Protein AF-A0A4R0PX17-F1 (afdb_monomer_lite)

Structure (mmCIF, N/CA/C/O backbone):
data_AF-A0A4R0PX17-F1
#
_entry.id   AF-A0A4R0PX17-F1
#
loop_
_atom_site.group_PDB
_atom_site.id
_atom_site.type_symbol
_atom_site.label_atom_id
_atom_site.label_alt_id
_atom_site.label_comp_id
_atom_site.label_asym_id
_atom_site.label_entity_id
_atom_site.label_seq_id
_atom_site.pdbx_PDB_ins_code
_atom_site.Cartn_x
_atom_site.Cartn_y
_atom_site.Cartn_z
_atom_site.occupancy
_atom_site.B_iso_or_equiv
_atom_site.auth_seq_id
_atom_site.auth_comp_id
_atom_site.auth_asym_id
_atom_site.auth_atom_id
_atom_site.pdbx_PDB_model_num
ATOM 1 N N . MET A 1 1 ? 44.782 3.282 -30.498 1.00 61.44 1 MET A N 1
ATOM 2 C CA . MET A 1 1 ? 43.565 4.005 -30.943 1.00 61.44 1 MET A CA 1
ATOM 3 C C . MET A 1 1 ? 42.352 3.098 -31.140 1.00 61.44 1 MET A C 1
ATOM 5 O O . MET A 1 1 ? 41.398 3.266 -30.399 1.00 61.44 1 MET A O 1
ATOM 9 N N . LYS A 1 2 ? 42.377 2.097 -32.038 1.00 68.44 2 LYS A N 1
ATOM 10 C CA . LYS A 1 2 ? 41.200 1.241 -32.327 1.00 68.44 2 LYS A CA 1
ATOM 11 C C . LYS A 1 2 ? 40.605 0.518 -31.100 1.00 68.44 2 LYS A C 1
ATOM 13 O O . LYS A 1 2 ? 39.394 0.483 -30.948 1.00 68.44 2 LYS A O 1
ATOM 18 N N . ARG A 1 3 ? 41.450 0.021 -30.183 1.00 72.06 3 ARG A N 1
ATOM 19 C CA . ARG A 1 3 ? 41.007 -0.614 -28.922 1.00 72.06 3 ARG A CA 1
ATOM 20 C C . ARG A 1 3 ? 40.358 0.360 -27.929 1.00 72.06 3 ARG A C 1
ATOM 22 O O . ARG A 1 3 ? 39.415 -0.016 -27.253 1.00 72.06 3 ARG A O 1
ATOM 29 N N . ALA A 1 4 ? 40.834 1.605 -27.863 1.00 74.62 4 ALA A N 1
ATOM 30 C CA . ALA A 1 4 ? 40.268 2.615 -26.966 1.00 74.62 4 ALA A CA 1
ATOM 31 C C . ALA A 1 4 ? 38.879 3.069 -27.443 1.00 74.62 4 ALA A C 1
ATOM 33 O O . ALA A 1 4 ? 37.967 3.181 -26.636 1.00 74.62 4 ALA A O 1
ATOM 34 N N . ILE A 1 5 ? 38.701 3.237 -28.760 1.00 79.06 5 ILE A N 1
ATOM 35 C CA . ILE A 1 5 ? 37.402 3.563 -29.371 1.00 79.06 5 ILE A CA 1
ATOM 36 C C . ILE A 1 5 ? 36.402 2.415 -29.173 1.00 79.06 5 ILE A C 1
ATOM 38 O O . ILE A 1 5 ? 35.262 2.666 -28.798 1.00 79.06 5 ILE A O 1
ATOM 42 N N . PHE A 1 6 ? 36.837 1.160 -29.353 1.00 81.88 6 PHE A N 1
ATOM 43 C CA . PHE A 1 6 ? 36.000 -0.015 -29.089 1.00 81.88 6 PHE A CA 1
ATOM 44 C C . PHE A 1 6 ? 35.546 -0.083 -27.625 1.00 81.88 6 PHE A C 1
ATOM 46 O O . PHE A 1 6 ? 34.366 -0.286 -27.365 1.00 81.88 6 PHE A O 1
ATOM 53 N N . ASN A 1 7 ? 36.452 0.165 -26.675 1.00 80.88 7 ASN A N 1
ATOM 54 C CA . ASN A 1 7 ? 36.102 0.183 -25.256 1.00 80.88 7 ASN A CA 1
ATOM 55 C C . ASN A 1 7 ? 35.120 1.317 -24.926 1.00 80.88 7 ASN A C 1
ATOM 57 O O . ASN A 1 7 ? 34.146 1.074 -24.230 1.00 80.88 7 ASN A O 1
ATOM 61 N N . ILE A 1 8 ? 35.318 2.529 -25.456 1.00 83.00 8 ILE A N 1
ATOM 62 C CA . ILE A 1 8 ? 34.395 3.654 -25.225 1.00 83.00 8 ILE A CA 1
ATOM 63 C C . ILE A 1 8 ? 33.002 3.356 -25.797 1.00 83.00 8 ILE A C 1
ATOM 65 O O . ILE A 1 8 ? 32.010 3.594 -25.116 1.00 83.00 8 ILE A O 1
ATOM 69 N N . MET A 1 9 ? 32.912 2.788 -27.005 1.00 81.31 9 MET A N 1
ATOM 70 C CA . MET A 1 9 ? 31.624 2.370 -27.573 1.00 81.31 9 MET A CA 1
ATOM 71 C C . MET A 1 9 ? 30.962 1.254 -26.757 1.00 81.31 9 MET A C 1
ATOM 73 O O . MET A 1 9 ? 29.760 1.311 -26.518 1.00 81.31 9 MET A O 1
ATOM 77 N N . PHE A 1 10 ? 31.732 0.264 -26.301 1.00 81.62 10 PHE A N 1
ATOM 78 C CA . PHE A 1 10 ? 31.216 -0.844 -25.497 1.00 81.62 10 PHE A CA 1
ATOM 79 C C . PHE A 1 10 ? 30.703 -0.374 -24.128 1.00 81.62 10 PHE A C 1
ATOM 81 O O . PHE A 1 10 ? 29.596 -0.730 -23.732 1.00 81.62 10 PHE A O 1
ATOM 88 N N . PHE A 1 11 ? 31.462 0.481 -23.435 1.00 78.12 11 PHE A N 1
ATOM 89 C CA . PHE A 1 11 ? 31.041 1.063 -22.159 1.00 78.12 11 PHE A CA 1
ATOM 90 C C . PHE A 1 11 ? 29.865 2.036 -22.321 1.00 78.12 11 PHE A C 1
ATOM 92 O O . PHE A 1 11 ? 28.955 2.013 -21.497 1.00 78.12 11 PHE A O 1
ATOM 99 N N . GLY A 1 12 ? 29.831 2.831 -23.398 1.00 78.62 12 GLY A N 1
ATOM 100 C CA . GLY A 1 12 ? 28.703 3.716 -23.706 1.00 78.62 12 GLY A CA 1
ATOM 101 C C . GLY A 1 12 ? 27.406 2.953 -23.998 1.00 78.62 12 GLY A C 1
ATOM 102 O O . GLY A 1 12 ? 26.339 3.334 -23.519 1.00 78.62 12 GLY A O 1
ATOM 103 N N . LEU A 1 13 ? 27.494 1.828 -24.716 1.00 75.94 13 LEU A N 1
ATOM 104 C CA . LEU A 1 13 ? 26.349 0.945 -24.944 1.00 75.94 13 LEU A CA 1
ATOM 105 C C . LEU A 1 13 ? 25.869 0.293 -23.638 1.00 75.94 13 LEU A C 1
ATOM 107 O O . LEU A 1 13 ? 24.666 0.216 -23.404 1.00 75.94 13 LEU A O 1
ATOM 111 N N . LEU A 1 14 ? 26.793 -0.115 -22.759 1.00 73.44 14 LEU A N 1
ATOM 112 C CA . LEU A 1 14 ? 26.451 -0.681 -21.451 1.00 73.44 14 LEU A CA 1
ATOM 113 C C . LEU A 1 14 ? 25.665 0.306 -20.578 1.00 73.44 14 LEU A C 1
ATOM 115 O O . LEU A 1 14 ? 24.683 -0.083 -19.956 1.00 73.44 14 LEU A O 1
ATOM 119 N N . THR A 1 15 ? 26.054 1.585 -20.559 1.00 69.69 15 THR A N 1
ATOM 120 C CA . THR A 1 15 ? 25.332 2.609 -19.784 1.00 69.69 15 THR A CA 1
ATOM 121 C C . THR A 1 15 ? 23.920 2.871 -20.304 1.00 69.69 15 THR A C 1
ATOM 123 O O . THR A 1 15 ? 23.038 3.200 -19.518 1.00 69.69 15 THR A O 1
ATOM 126 N N . PHE A 1 16 ? 23.681 2.674 -21.603 1.00 66.62 16 PHE A N 1
ATOM 127 C CA . PHE A 1 16 ? 22.357 2.847 -22.206 1.00 66.62 16 PHE A CA 1
ATOM 128 C C . PHE A 1 16 ? 21.382 1.724 -21.823 1.00 66.62 16 PHE A C 1
ATOM 130 O O . PHE A 1 16 ? 20.180 1.951 -21.762 1.00 66.62 16 PHE A O 1
ATOM 137 N N . LEU A 1 17 ? 21.895 0.524 -21.532 1.00 64.31 17 LEU A N 1
ATOM 138 C CA . LEU A 1 17 ? 21.077 -0.624 -21.125 1.00 64.31 17 LEU A CA 1
ATOM 139 C C . LEU A 1 17 ? 20.649 -0.568 -19.649 1.00 64.31 17 LEU A C 1
ATOM 141 O O . LEU A 1 17 ? 19.664 -1.200 -19.286 1.00 64.31 17 LEU A O 1
ATOM 145 N N . LEU A 1 18 ? 21.362 0.188 -18.806 1.00 63.34 18 LEU A N 1
ATOM 146 C CA . LEU A 1 18 ? 21.091 0.287 -17.364 1.00 63.34 18 LEU A CA 1
ATOM 147 C C . LEU A 1 18 ? 20.015 1.322 -17.003 1.00 63.34 18 LEU A C 1
ATOM 149 O O . LEU A 1 18 ? 19.499 1.302 -15.893 1.00 63.34 18 LEU A O 1
ATOM 153 N N . ALA A 1 19 ? 19.658 2.223 -17.921 1.00 65.75 19 ALA A N 1
ATOM 154 C CA . ALA A 1 19 ? 18.624 3.235 -17.683 1.00 65.75 19 ALA A CA 1
ATOM 155 C C . ALA A 1 19 ? 17.192 2.692 -17.851 1.00 65.75 19 ALA A C 1
ATOM 157 O O . ALA A 1 19 ? 16.232 3.458 -17.809 1.00 65.75 19 ALA A O 1
ATOM 158 N N . CYS A 1 20 ? 17.045 1.386 -18.084 1.00 76.81 20 CYS A N 1
ATOM 159 C CA . CYS A 1 20 ? 15.775 0.791 -18.468 1.00 76.81 20 CYS A CA 1
ATOM 160 C C . CYS A 1 20 ? 14.899 0.356 -17.294 1.00 76.81 20 CYS A C 1
ATOM 162 O O . CYS A 1 20 ? 13.833 -0.196 -17.539 1.00 76.81 20 CYS A O 1
ATOM 164 N N . GLU A 1 21 ? 15.332 0.541 -16.052 1.00 84.38 21 GLU A N 1
ATOM 165 C CA . GLU A 1 21 ? 14.670 -0.013 -14.872 1.00 84.38 21 GLU A CA 1
ATOM 166 C C . GLU A 1 21 ? 14.323 1.093 -13.867 1.00 84.38 21 GLU A C 1
ATOM 168 O O . GLU A 1 21 ? 15.023 2.101 -13.760 1.00 84.38 21 GLU A O 1
ATOM 173 N N . GLY A 1 22 ? 13.232 0.917 -13.125 1.00 86.06 22 GLY A N 1
ATOM 174 C CA . GLY A 1 22 ? 12.742 1.901 -12.166 1.00 86.06 22 GLY A CA 1
ATOM 175 C C . GLY A 1 22 ? 11.900 1.279 -11.056 1.00 86.06 22 GLY A C 1
ATOM 176 O O . GLY A 1 22 ? 11.370 0.178 -11.191 1.00 86.06 22 GLY A O 1
ATOM 177 N N . ILE A 1 23 ? 11.784 1.996 -9.933 1.00 88.31 23 ILE A N 1
ATOM 178 C CA . ILE A 1 23 ? 10.896 1.612 -8.828 1.00 88.31 23 ILE A CA 1
ATOM 179 C C . ILE A 1 23 ? 9.520 2.231 -9.061 1.00 88.31 23 ILE A C 1
ATOM 181 O O . ILE A 1 23 ? 9.365 3.454 -8.957 1.00 88.31 23 ILE A O 1
ATOM 185 N N . VAL A 1 24 ? 8.526 1.377 -9.271 1.00 90.31 24 VAL A N 1
ATOM 186 C CA . VAL A 1 24 ? 7.108 1.744 -9.326 1.00 90.31 24 VAL A CA 1
ATOM 187 C C . VAL A 1 24 ? 6.425 1.456 -7.991 1.00 90.31 24 VAL A C 1
ATOM 189 O O . VAL A 1 24 ? 6.896 0.639 -7.198 1.00 90.31 24 VAL A O 1
ATOM 192 N N . GLY A 1 25 ? 5.324 2.153 -7.725 1.00 90.94 25 GLY A N 1
ATOM 193 C CA . GLY A 1 25 ? 4.603 2.062 -6.460 1.00 90.94 25 GLY A CA 1
ATOM 194 C C . GLY A 1 25 ? 5.262 2.819 -5.303 1.00 90.94 25 GLY A C 1
ATOM 195 O O . GLY A 1 25 ? 6.077 3.731 -5.506 1.00 90.94 25 GLY A O 1
ATOM 196 N N . GLY A 1 26 ? 4.908 2.430 -4.076 1.00 90.81 26 GLY A N 1
ATOM 197 C CA . GLY A 1 26 ? 5.416 3.067 -2.865 1.00 90.81 26 GLY A CA 1
ATOM 198 C C . GLY A 1 26 ? 5.160 2.265 -1.593 1.00 90.81 26 GLY A C 1
ATOM 199 O O . GLY A 1 26 ? 4.188 1.518 -1.485 1.00 90.81 26 GLY A O 1
ATOM 200 N N . ASP A 1 27 ? 6.053 2.453 -0.629 1.00 93.88 27 ASP A N 1
ATOM 201 C CA . ASP A 1 27 ? 5.991 1.842 0.697 1.00 93.88 27 ASP A CA 1
ATOM 202 C C . ASP A 1 27 ? 5.406 2.841 1.695 1.00 93.88 27 ASP A C 1
ATOM 204 O O . ASP A 1 27 ? 5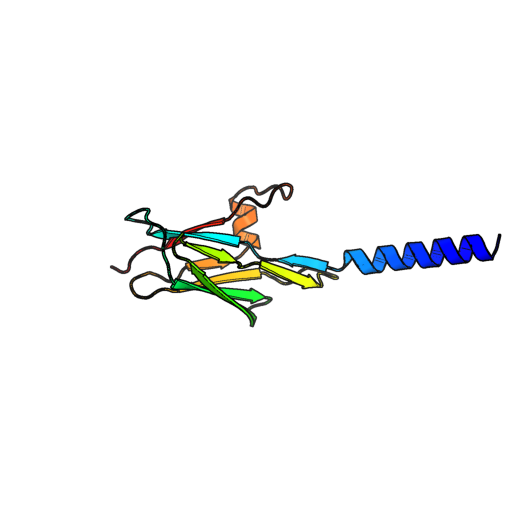.609 4.054 1.568 1.00 93.88 27 ASP A O 1
ATOM 208 N N . GLY A 1 28 ? 4.693 2.358 2.708 1.00 94.81 28 GLY A N 1
ATOM 209 C CA . GLY A 1 28 ? 3.880 3.244 3.532 1.00 94.81 28 GLY A CA 1
ATOM 210 C C . GLY A 1 28 ? 3.393 2.668 4.841 1.00 94.81 28 GLY A C 1
ATOM 211 O O . GLY A 1 28 ? 3.671 1.523 5.175 1.00 94.81 28 GLY A O 1
ATOM 212 N N . HIS A 1 29 ? 2.624 3.484 5.554 1.00 97.19 29 HIS A N 1
ATOM 213 C CA . HIS A 1 29 ? 1.884 3.124 6.753 1.00 97.19 29 HIS A CA 1
ATOM 214 C C . HIS A 1 29 ? 0.386 3.353 6.545 1.00 97.19 29 HIS A C 1
ATOM 216 O O . HIS A 1 29 ? -0.029 4.321 5.901 1.00 97.19 29 HIS A O 1
ATOM 222 N N . ILE A 1 30 ? -0.427 2.460 7.106 1.00 98.19 30 ILE A N 1
ATOM 223 C CA . ILE A 1 30 ? -1.885 2.489 6.991 1.00 98.19 30 ILE A CA 1
ATOM 224 C C . ILE A 1 30 ? -2.499 2.661 8.377 1.00 98.19 30 ILE A C 1
ATOM 226 O O . ILE A 1 30 ? -2.193 1.913 9.306 1.00 98.19 30 ILE A O 1
ATOM 230 N N . TYR A 1 31 ? -3.412 3.620 8.493 1.00 98.19 31 TYR A N 1
ATO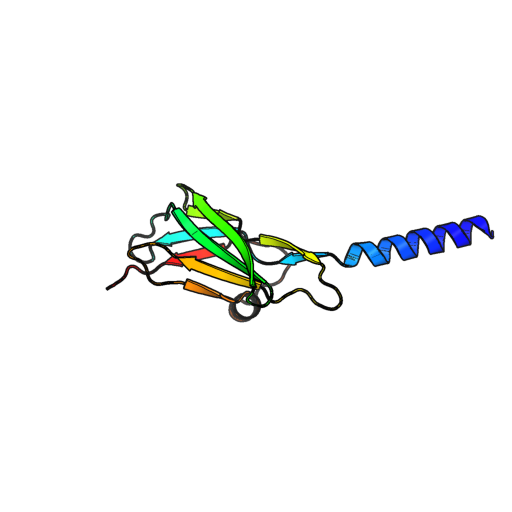M 231 C CA . TYR A 1 31 ? -4.090 3.964 9.737 1.00 98.19 31 TYR A CA 1
ATOM 232 C C . TYR A 1 31 ? -5.605 3.913 9.578 1.00 98.19 31 TYR A C 1
ATOM 234 O O . TYR A 1 31 ? -6.157 4.129 8.500 1.00 98.19 31 TYR A O 1
ATOM 242 N N . ASP A 1 32 ? -6.298 3.703 10.686 1.00 98.12 32 ASP A N 1
ATOM 243 C CA . ASP A 1 32 ? -7.735 3.924 10.778 1.00 98.12 32 ASP A CA 1
ATOM 244 C C . ASP A 1 32 ? -8.020 5.434 10.709 1.00 98.12 32 ASP A C 1
ATOM 246 O O . ASP A 1 32 ? -7.456 6.233 11.466 1.00 98.12 32 ASP A O 1
ATOM 250 N N . SER A 1 33 ? -8.892 5.854 9.791 1.00 97.62 33 SER A N 1
ATOM 251 C CA . SER A 1 33 ? -9.222 7.266 9.595 1.00 97.62 33 SER A CA 1
ATOM 252 C C . SER A 1 33 ? -9.915 7.892 10.812 1.00 97.62 33 SER A C 1
ATOM 254 O O . SER A 1 33 ? -9.746 9.095 11.041 1.00 97.62 33 SER A O 1
ATOM 256 N N . LYS A 1 34 ? -10.626 7.095 11.620 1.00 97.00 34 LYS A N 1
ATOM 257 C CA . LYS A 1 34 ? -11.356 7.506 12.823 1.00 97.00 34 LYS A CA 1
ATOM 258 C C . LYS A 1 34 ? -10.487 7.437 14.074 1.00 97.00 34 LYS A C 1
ATOM 260 O O . LYS A 1 34 ? -10.393 8.429 14.792 1.00 97.00 34 LYS A O 1
ATOM 265 N N . THR A 1 35 ? -9.868 6.288 14.351 1.00 97.56 35 THR A N 1
ATOM 266 C CA . THR A 1 35 ? -9.103 6.093 15.602 1.00 97.56 35 THR A CA 1
ATOM 267 C C . THR A 1 35 ? -7.666 6.601 15.521 1.00 97.56 35 THR A C 1
ATOM 269 O O . THR A 1 35 ? -7.043 6.807 16.559 1.00 97.56 35 THR A O 1
ATOM 272 N N . LYS A 1 36 ? -7.143 6.828 14.307 1.00 97.25 36 LYS A N 1
ATOM 273 C CA . LYS A 1 36 ? -5.741 7.197 14.032 1.00 97.25 36 LYS A CA 1
ATOM 274 C C . LYS A 1 36 ? -4.714 6.152 14.485 1.00 97.25 36 LYS A C 1
ATOM 276 O O . LYS A 1 36 ? -3.518 6.428 14.463 1.00 97.25 36 LYS A O 1
ATOM 281 N N . LEU A 1 37 ? -5.162 4.954 14.861 1.00 98.12 37 LEU A N 1
ATOM 282 C CA . LEU A 1 37 ? -4.290 3.838 15.211 1.00 98.12 37 LEU A CA 1
ATOM 283 C C . LEU A 1 37 ? -3.783 3.127 13.946 1.00 98.12 37 LEU A C 1
ATOM 285 O O . LEU A 1 37 ? -4.499 3.102 12.938 1.00 98.12 37 LEU A O 1
ATOM 289 N N . PRO A 1 38 ? -2.567 2.551 13.980 1.00 98.31 38 PRO A N 1
ATOM 290 C CA . PRO A 1 38 ? -2.047 1.766 12.867 1.00 98.31 38 PRO A CA 1
ATOM 291 C C . PRO A 1 38 ? -2.891 0.509 12.636 1.00 98.31 38 PRO A C 1
ATOM 293 O O . PRO A 1 38 ? -3.381 -0.117 13.580 1.00 98.31 38 PRO A O 1
ATOM 296 N N . LEU A 1 39 ? -3.051 0.124 11.371 1.00 98.56 39 LEU A N 1
ATOM 297 C CA . LEU A 1 39 ? -3.828 -1.047 10.981 1.00 98.56 39 LEU A CA 1
ATOM 298 C C . LEU A 1 39 ? -2.922 -2.198 10.562 1.00 98.56 39 LEU A C 1
ATOM 300 O O . LEU A 1 39 ? -2.339 -2.183 9.481 1.00 98.56 39 LEU A O 1
ATOM 304 N N . LYS A 1 40 ? -2.902 -3.250 11.384 1.00 98.56 40 LYS A N 1
ATOM 305 C CA . LYS A 1 40 ? -2.270 -4.536 11.067 1.00 98.56 40 LYS A CA 1
ATOM 306 C C . LYS A 1 40 ? -3.113 -5.373 10.115 1.00 98.56 40 LYS A C 1
ATOM 308 O O . LYS A 1 40 ? -4.339 -5.426 10.249 1.00 98.56 40 LYS A O 1
ATOM 313 N N . GLY A 1 41 ? -2.463 -6.113 9.223 1.00 98.50 41 GLY A N 1
ATOM 314 C CA . GLY A 1 41 ? -3.097 -7.129 8.386 1.00 98.50 41 GLY A CA 1
ATOM 315 C C . GLY A 1 41 ? -4.043 -6.551 7.338 1.00 98.50 41 GLY A C 1
ATOM 316 O O . GLY A 1 41 ? -5.032 -7.193 6.995 1.00 98.50 41 GLY A O 1
ATOM 317 N N . VAL A 1 42 ? -3.785 -5.332 6.866 1.00 98.75 42 VAL A N 1
ATOM 318 C CA . VAL A 1 42 ? -4.404 -4.810 5.645 1.00 98.75 42 VAL A CA 1
ATOM 319 C C . VAL A 1 42 ? -3.742 -5.517 4.475 1.00 98.75 42 VAL A C 1
ATOM 321 O O . VAL A 1 42 ? -2.518 -5.493 4.370 1.00 98.75 42 VAL A O 1
ATOM 324 N N . LYS A 1 43 ? -4.528 -6.143 3.601 1.00 98.69 43 LYS A N 1
ATOM 325 C CA . LYS A 1 43 ? -4.011 -6.714 2.360 1.00 98.69 43 LYS A CA 1
ATOM 326 C C . LYS A 1 43 ? -3.760 -5.581 1.374 1.00 98.69 43 LYS A C 1
ATOM 328 O O . LYS A 1 43 ? -4.691 -4.846 1.047 1.00 98.69 43 LYS A O 1
ATOM 333 N N . VAL A 1 44 ? -2.530 -5.481 0.889 1.00 98.56 44 VAL A N 1
ATOM 334 C CA . VAL A 1 44 ? -2.108 -4.518 -0.129 1.00 98.56 44 VAL A CA 1
ATOM 335 C C . VAL A 1 44 ? -1.779 -5.293 -1.395 1.00 98.56 44 VAL A C 1
ATOM 337 O O . VAL A 1 44 ? -0.999 -6.242 -1.357 1.00 98.56 44 VAL A O 1
ATOM 340 N N . VAL A 1 45 ? -2.395 -4.916 -2.509 1.00 98.50 45 VAL A N 1
ATOM 341 C CA . VAL A 1 45 ? -2.156 -5.526 -3.820 1.00 98.50 45 VAL A CA 1
ATOM 342 C C . VAL A 1 45 ? -1.600 -4.461 -4.750 1.00 98.50 45 VAL A C 1
ATOM 344 O O . VAL A 1 45 ? -2.278 -3.464 -4.984 1.00 98.50 45 VAL A O 1
ATOM 347 N N . LEU A 1 46 ? -0.390 -4.676 -5.269 1.00 97.81 46 LEU A N 1
ATOM 348 C CA . LEU A 1 46 ? 0.205 -3.849 -6.315 1.00 97.81 46 LEU A CA 1
ATOM 349 C C . LEU A 1 46 ? -0.266 -4.364 -7.676 1.00 97.81 46 LEU A C 1
ATOM 351 O O . LEU A 1 46 ? -0.067 -5.534 -8.019 1.00 97.81 46 LEU A O 1
ATOM 355 N N . LEU A 1 47 ? -0.874 -3.473 -8.449 1.00 97.94 47 LEU A N 1
ATOM 356 C CA . LEU A 1 47 ? -1.275 -3.705 -9.825 1.00 97.94 47 LEU A CA 1
ATOM 357 C C . LEU A 1 47 ? -0.334 -2.947 -10.758 1.00 97.94 47 LEU A C 1
ATOM 359 O O . LEU A 1 47 ? -0.086 -1.761 -10.543 1.00 97.94 47 LEU A O 1
ATOM 363 N N . LEU A 1 48 ? 0.144 -3.627 -11.797 1.00 95.69 48 LEU A N 1
ATOM 364 C CA . LEU A 1 48 ? 0.871 -3.029 -12.913 1.00 95.69 48 LEU A CA 1
ATOM 365 C C . LEU A 1 48 ? 0.067 -3.251 -14.188 1.00 95.69 48 LEU A C 1
ATOM 367 O O . LEU A 1 48 ? -0.219 -4.400 -14.537 1.00 95.69 48 LEU A O 1
ATOM 371 N N . ASN A 1 49 ? -0.324 -2.170 -14.866 1.00 94.81 49 ASN A N 1
ATOM 372 C CA . ASN A 1 49 ? -1.238 -2.215 -16.013 1.00 94.81 49 ASN A CA 1
ATOM 373 C C . ASN A 1 49 ? -2.486 -3.074 -15.707 1.00 94.81 49 ASN A C 1
ATOM 375 O O . ASN A 1 49 ? -2.804 -4.010 -16.442 1.00 94.81 49 ASN A O 1
ATOM 379 N N . ASP A 1 50 ? -3.113 -2.830 -14.550 1.00 95.44 50 ASP A N 1
ATOM 380 C CA . ASP A 1 50 ? -4.286 -3.545 -14.013 1.00 95.44 50 ASP A CA 1
ATOM 381 C C . ASP A 1 50 ? -4.113 -5.056 -13.735 1.00 95.44 50 ASP A C 1
ATOM 383 O O . ASP A 1 50 ? -5.068 -5.734 -13.352 1.00 95.44 50 ASP A O 1
ATOM 387 N N . ASN A 1 51 ? -2.897 -5.598 -13.845 1.00 96.88 51 ASN A N 1
ATOM 388 C CA . ASN A 1 51 ? -2.586 -6.984 -13.493 1.00 96.88 51 ASN A CA 1
ATOM 389 C C . ASN A 1 51 ? -1.913 -7.063 -12.122 1.00 96.88 51 ASN A C 1
ATOM 391 O O . ASN A 1 51 ? -1.073 -6.230 -11.794 1.00 96.88 51 ASN A O 1
ATOM 395 N N . ILE A 1 52 ? -2.238 -8.092 -11.333 1.00 97.50 52 ILE A N 1
ATOM 396 C CA . ILE A 1 52 ? -1.586 -8.328 -10.037 1.00 97.50 52 ILE A CA 1
ATOM 397 C C . ILE A 1 52 ? -0.103 -8.617 -10.267 1.00 97.50 52 ILE A C 1
ATOM 399 O O . ILE A 1 52 ? 0.243 -9.626 -10.879 1.00 97.50 52 ILE A O 1
ATOM 403 N N . ALA A 1 53 ? 0.753 -7.739 -9.750 1.00 96.75 53 ALA A N 1
ATOM 404 C CA . ALA A 1 53 ? 2.201 -7.884 -9.815 1.00 96.75 53 ALA A CA 1
ATOM 405 C C . ALA A 1 53 ? 2.780 -8.405 -8.498 1.00 96.75 53 ALA A C 1
ATOM 407 O O . ALA A 1 53 ? 3.651 -9.271 -8.514 1.00 96.75 53 ALA A O 1
ATOM 408 N N . ASP A 1 54 ? 2.279 -7.903 -7.366 1.00 97.25 54 ASP A N 1
ATOM 409 C CA . ASP A 1 54 ? 2.699 -8.340 -6.035 1.00 97.25 54 ASP A CA 1
ATOM 410 C C . ASP A 1 54 ? 1.581 -8.130 -5.001 1.00 97.25 54 ASP A C 1
ATOM 412 O O . ASP A 1 54 ? 0.608 -7.402 -5.232 1.00 97.25 54 ASP A O 1
ATOM 416 N N . SER A 1 55 ? 1.706 -8.772 -3.842 1.00 97.50 55 SER A N 1
ATOM 417 C CA . SER A 1 55 ? 0.824 -8.533 -2.706 1.00 97.50 55 SER A CA 1
ATOM 418 C C . SER A 1 55 ? 1.526 -8.753 -1.374 1.00 97.50 55 SER A C 1
ATOM 420 O O . SER A 1 55 ? 2.317 -9.680 -1.215 1.00 97.50 55 SER A O 1
ATOM 422 N N . CYS A 1 56 ? 1.160 -7.953 -0.379 1.00 98.00 56 CYS A N 1
ATOM 423 C CA . CYS A 1 56 ? 1.656 -8.086 0.982 1.00 98.00 56 CYS A CA 1
ATOM 424 C C . CYS A 1 56 ? 0.554 -7.785 2.008 1.00 98.00 56 CYS A C 1
ATOM 426 O O . CYS A 1 56 ? -0.592 -7.476 1.663 1.00 98.00 56 CYS A O 1
ATOM 428 N N . TYR A 1 57 ? 0.905 -7.900 3.286 1.00 98.62 57 TYR A N 1
ATOM 429 C CA . TYR A 1 57 ? 0.052 -7.504 4.399 1.00 98.62 57 TYR A CA 1
ATOM 430 C C . TYR A 1 57 ? 0.788 -6.502 5.277 1.00 98.62 57 TYR A C 1
ATOM 432 O O . TYR A 1 57 ? 1.995 -6.644 5.482 1.00 98.62 57 TYR A O 1
ATOM 440 N N . SER A 1 58 ? 0.061 -5.526 5.818 1.00 98.62 58 SER A N 1
ATOM 441 C CA . SER A 1 58 ? 0.646 -4.576 6.761 1.00 98.62 58 SER A CA 1
ATOM 442 C C . SER A 1 58 ? 1.000 -5.221 8.105 1.00 98.62 58 SER A C 1
ATOM 444 O O . SER A 1 58 ? 0.297 -6.117 8.591 1.00 98.62 58 SER A O 1
ATOM 446 N N . ASP A 1 59 ? 2.080 -4.755 8.726 1.00 98.62 59 ASP A N 1
ATOM 447 C CA . ASP A 1 59 ? 2.552 -5.237 10.027 1.00 98.62 59 ASP A CA 1
ATOM 448 C C . ASP A 1 59 ? 1.853 -4.557 11.224 1.00 98.62 59 ASP A C 1
ATOM 450 O O . ASP A 1 59 ? 0.844 -3.871 11.078 1.00 98.62 59 ASP A O 1
ATOM 454 N N . GLU A 1 60 ? 2.346 -4.785 12.446 1.00 98.38 60 GLU A N 1
ATOM 455 C CA . GLU A 1 60 ? 1.751 -4.246 13.683 1.00 98.38 60 GLU A CA 1
ATOM 456 C C . GLU A 1 60 ? 1.794 -2.721 13.773 1.00 98.38 60 GLU A C 1
ATOM 458 O O . GLU A 1 60 ? 0.954 -2.113 14.435 1.00 98.38 60 GLU A O 1
ATOM 463 N N . GLN A 1 61 ? 2.756 -2.111 13.092 1.00 98.12 61 GLN A N 1
ATOM 464 C CA . GLN A 1 61 ? 2.930 -0.674 12.987 1.00 98.12 61 GLN A CA 1
ATOM 465 C C . GLN A 1 61 ? 2.132 -0.106 11.804 1.00 98.12 61 GLN A C 1
ATOM 467 O O . GLN A 1 61 ? 2.107 1.107 11.604 1.00 98.12 61 GLN A O 1
ATOM 472 N N . GLY A 1 62 ? 1.435 -0.963 11.051 1.00 98.06 62 GLY A N 1
ATOM 473 C CA . GLY A 1 62 ? 0.683 -0.602 9.857 1.00 98.06 62 GLY A CA 1
ATOM 474 C C . GLY A 1 62 ? 1.562 -0.421 8.623 1.00 98.06 62 GLY A C 1
ATOM 475 O O . GLY A 1 62 ? 1.051 0.043 7.605 1.00 98.06 62 GLY A O 1
ATOM 476 N N . PHE A 1 63 ? 2.849 -0.773 8.691 1.00 98.00 63 PHE A N 1
ATOM 477 C CA . PHE A 1 63 ? 3.785 -0.623 7.586 1.00 98.00 63 PHE A CA 1
ATOM 478 C C . PHE A 1 63 ? 3.570 -1.698 6.516 1.00 98.00 63 PHE A C 1
ATOM 480 O O . PHE A 1 63 ? 3.296 -2.855 6.831 1.00 98.00 63 PHE A O 1
ATOM 487 N N . PHE A 1 64 ? 3.720 -1.323 5.246 1.00 97.50 64 PHE A N 1
ATOM 488 C CA . PHE A 1 64 ? 3.657 -2.215 4.091 1.00 97.50 64 PHE A CA 1
ATOM 489 C C . PHE A 1 64 ? 4.737 -1.868 3.057 1.00 97.50 64 PHE A C 1
ATOM 491 O O . PHE A 1 64 ? 5.145 -0.712 2.925 1.00 97.50 64 PHE A O 1
ATOM 498 N N . ARG A 1 65 ? 5.150 -2.874 2.275 1.00 95.81 65 ARG A N 1
ATOM 499 C CA . ARG A 1 65 ? 6.008 -2.700 1.093 1.00 95.81 65 ARG A CA 1
ATOM 500 C C . ARG A 1 65 ? 5.183 -2.916 -0.164 1.00 95.81 65 ARG A C 1
ATOM 502 O O . ARG A 1 65 ? 4.775 -4.040 -0.437 1.00 95.81 65 ARG A O 1
ATOM 509 N N . GLY A 1 66 ? 4.880 -1.830 -0.862 1.00 94.19 66 GLY A N 1
ATOM 510 C CA . GLY A 1 66 ? 3.986 -1.795 -2.023 1.00 94.19 66 GLY A CA 1
ATOM 511 C C . GLY A 1 66 ? 4.690 -1.299 -3.280 1.00 94.19 66 GLY A C 1
ATOM 512 O O . GLY A 1 66 ? 4.046 -0.738 -4.165 1.00 94.19 66 GLY A O 1
ATOM 513 N N . SER A 1 67 ? 6.013 -1.441 -3.328 1.00 93.00 67 SER A N 1
ATOM 514 C CA . SER A 1 67 ? 6.857 -1.015 -4.437 1.00 93.00 67 SER A CA 1
ATOM 515 C C . SER A 1 67 ? 7.599 -2.188 -5.069 1.00 93.00 67 SER A C 1
ATOM 517 O O . SER A 1 67 ? 7.919 -3.176 -4.408 1.00 93.00 67 SER A O 1
ATOM 519 N N . LEU A 1 68 ? 7.873 -2.075 -6.369 1.00 93.00 68 LEU A N 1
ATOM 520 C CA . LEU A 1 68 ? 8.575 -3.099 -7.136 1.00 93.00 68 LEU A CA 1
ATOM 521 C C . LEU A 1 68 ? 9.562 -2.451 -8.108 1.00 93.00 68 LEU A C 1
ATOM 523 O O . LEU A 1 68 ? 9.293 -1.388 -8.667 1.00 93.00 68 LEU A O 1
ATOM 527 N N . PHE A 1 69 ? 10.704 -3.102 -8.312 1.00 90.75 69 PHE A N 1
ATOM 528 C CA . PHE A 1 69 ? 11.679 -2.714 -9.327 1.00 90.75 69 PHE A CA 1
ATOM 529 C C . PHE A 1 69 ? 11.369 -3.432 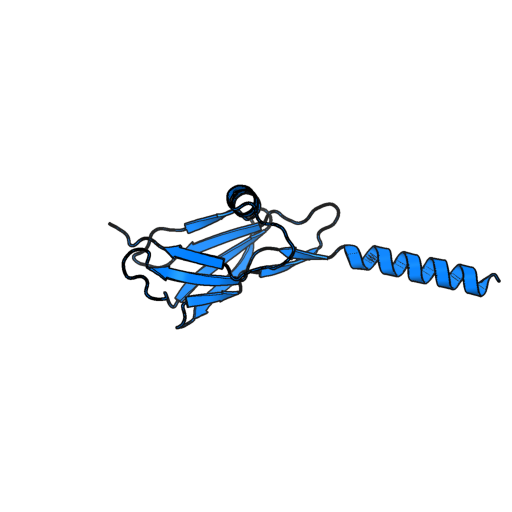-10.644 1.00 90.75 69 PHE A C 1
ATOM 531 O O . PHE A 1 69 ? 11.338 -4.662 -10.683 1.00 90.75 69 PHE A O 1
ATOM 538 N N . VAL A 1 70 ? 11.098 -2.669 -11.703 1.00 90.44 70 VAL A N 1
ATOM 539 C CA . VAL A 1 70 ? 10.595 -3.178 -12.989 1.00 90.44 70 VAL A CA 1
ATOM 540 C C . VAL A 1 70 ? 11.253 -2.478 -14.174 1.00 90.44 70 VAL A C 1
ATOM 542 O O . VAL A 1 70 ? 11.841 -1.409 -14.028 1.00 90.44 70 VAL A O 1
ATOM 545 N N . GLY A 1 71 ? 11.119 -3.063 -15.366 1.00 88.38 71 GLY A N 1
ATOM 546 C CA . GLY A 1 71 ? 11.501 -2.409 -16.617 1.00 88.38 71 GLY A CA 1
ATOM 547 C C . GLY A 1 71 ? 10.549 -1.261 -16.983 1.00 88.38 71 GLY A C 1
ATOM 548 O O . GLY A 1 71 ? 9.334 -1.407 -16.886 1.00 88.38 71 GLY A O 1
ATOM 549 N N . CYS A 1 72 ? 11.111 -0.141 -17.433 1.00 85.69 72 CYS A N 1
ATOM 550 C CA . CYS A 1 72 ? 10.442 1.133 -17.698 1.00 85.69 72 CYS A CA 1
ATOM 551 C C . CYS A 1 72 ? 10.674 1.678 -19.121 1.00 85.69 72 CYS A C 1
ATOM 553 O O . CYS A 1 72 ? 10.544 2.878 -19.350 1.00 85.69 72 CYS A O 1
ATOM 555 N N . VAL A 1 73 ? 11.040 0.832 -20.091 1.00 81.69 73 VAL A N 1
ATOM 556 C CA . VAL A 1 73 ? 11.324 1.272 -21.471 1.00 81.69 73 VAL A CA 1
ATOM 557 C C . VAL A 1 73 ? 10.284 0.736 -22.455 1.00 81.69 73 VAL A C 1
ATOM 559 O O . VAL A 1 73 ? 10.069 -0.476 -22.490 1.00 81.69 73 VAL A O 1
ATOM 562 N N . PRO A 1 74 ? 9.672 1.599 -23.297 1.00 79.50 74 PRO A N 1
ATOM 563 C CA . PRO A 1 74 ? 9.882 3.053 -23.389 1.00 79.50 74 PRO A CA 1
ATOM 564 C C . PRO A 1 74 ? 9.246 3.863 -22.246 1.00 79.50 74 PRO A C 1
ATOM 566 O O . PRO A 1 74 ? 9.673 4.991 -22.032 1.00 79.50 74 PRO A O 1
ATOM 569 N N . ASN A 1 75 ? 8.273 3.293 -21.526 1.00 84.00 75 ASN A N 1
ATOM 570 C CA . 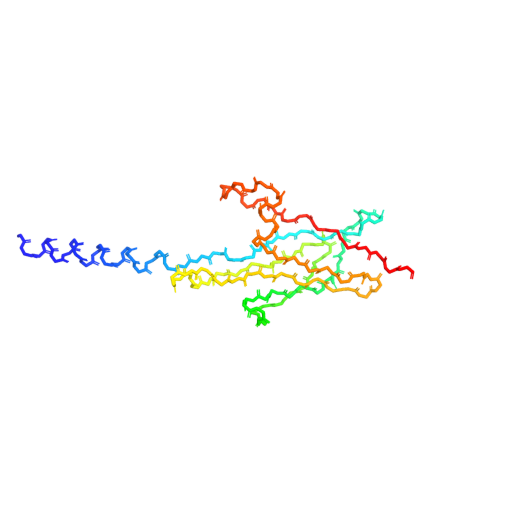ASN A 1 75 ? 7.595 3.912 -20.384 1.00 84.00 75 ASN A CA 1
ATOM 571 C C . ASN A 1 75 ? 7.522 2.925 -19.209 1.00 84.00 75 ASN A C 1
ATOM 573 O O . ASN A 1 75 ? 7.514 1.708 -19.424 1.00 84.00 75 ASN A O 1
ATOM 577 N N . CYS A 1 76 ? 7.439 3.441 -17.979 1.00 86.06 76 CYS A N 1
ATOM 578 C CA . CYS A 1 76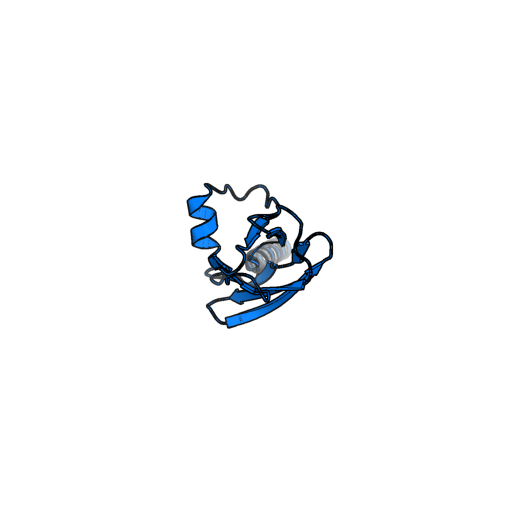 ? 7.087 2.622 -16.818 1.00 86.06 76 CYS A CA 1
ATOM 579 C C . CYS A 1 76 ? 5.646 2.102 -16.935 1.00 86.06 76 CYS A C 1
ATOM 581 O O . CYS A 1 76 ? 4.814 2.776 -17.540 1.00 86.06 76 CYS A O 1
ATOM 583 N N . PRO A 1 77 ? 5.348 0.915 -16.380 1.00 91.12 77 PRO A N 1
ATOM 584 C CA . PRO A 1 77 ? 3.976 0.440 -16.284 1.00 91.12 77 PRO A CA 1
ATOM 585 C C . PRO A 1 77 ? 3.166 1.307 -15.317 1.00 91.12 77 PRO A C 1
ATOM 587 O O . PRO A 1 77 ? 3.692 1.739 -14.286 1.00 91.12 77 PRO A O 1
ATOM 590 N N . ASP A 1 78 ? 1.881 1.470 -15.617 1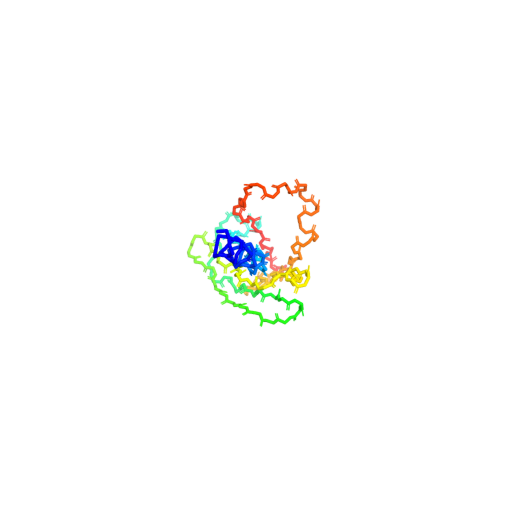.00 92.19 78 ASP A N 1
ATOM 591 C CA . ASP A 1 78 ? 0.936 2.191 -14.769 1.00 92.19 78 ASP A CA 1
ATOM 592 C C . ASP A 1 78 ? 0.784 1.424 -13.454 1.00 92.19 78 ASP A C 1
ATOM 594 O O . ASP A 1 78 ? 0.472 0.226 -13.453 1.00 92.19 78 ASP A O 1
ATOM 598 N N . ALA A 1 79 ? 1.023 2.094 -12.328 1.00 94.06 79 ALA A N 1
ATOM 599 C CA . ALA A 1 79 ? 1.048 1.460 -11.017 1.00 94.06 79 ALA A CA 1
ATOM 600 C C . ALA A 1 79 ? -0.145 1.891 -10.165 1.00 94.06 79 ALA A C 1
ATOM 602 O O . ALA A 1 79 ? -0.394 3.080 -9.965 1.00 94.06 79 ALA A O 1
ATOM 603 N N . LYS A 1 80 ? -0.834 0.910 -9.578 1.00 96.25 80 LYS A N 1
ATOM 604 C CA . LYS A 1 80 ? -1.929 1.132 -8.626 1.00 96.25 80 LYS A CA 1
ATOM 605 C C . LYS A 1 80 ? -1.752 0.246 -7.404 1.00 96.25 80 LYS A C 1
ATOM 607 O O . LYS A 1 80 ? -1.268 -0.875 -7.524 1.00 96.25 80 LYS A O 1
ATOM 612 N N . ILE A 1 81 ? -2.196 0.698 -6.237 1.00 96.94 81 ILE A N 1
ATOM 613 C CA . ILE A 1 81 ? -2.359 -0.177 -5.067 1.00 96.94 81 ILE A CA 1
ATOM 614 C C . ILE A 1 81 ? -3.814 -0.247 -4.636 1.00 96.94 81 ILE A C 1
ATOM 616 O O . ILE A 1 81 ? -4.522 0.757 -4.622 1.00 96.94 81 ILE A O 1
ATOM 620 N N . VAL A 1 82 ? -4.247 -1.446 -4.252 1.00 98.25 82 VAL A N 1
ATOM 621 C CA . VAL A 1 82 ? -5.574 -1.699 -3.688 1.00 98.25 82 VAL A CA 1
ATOM 622 C C . VAL A 1 82 ? -5.416 -2.255 -2.280 1.00 98.25 82 VAL A C 1
ATOM 624 O O . VAL A 1 82 ? -4.757 -3.274 -2.070 1.00 98.25 82 VAL A O 1
ATOM 627 N N . LEU A 1 83 ? -6.023 -1.572 -1.315 1.00 98.38 83 LEU A N 1
ATOM 628 C CA . LEU A 1 83 ? -5.993 -1.902 0.100 1.00 98.38 83 LEU A CA 1
ATOM 629 C C . LEU A 1 83 ? -7.345 -2.477 0.514 1.00 98.38 83 LEU A C 1
ATOM 631 O O . LEU A 1 83 ? -8.391 -1.866 0.289 1.00 98.38 83 LEU A O 1
ATOM 635 N N . THR A 1 84 ? -7.317 -3.645 1.152 1.00 98.50 84 THR A N 1
ATOM 636 C CA . THR A 1 84 ? -8.519 -4.336 1.631 1.00 98.50 84 THR A CA 1
ATOM 637 C C . THR A 1 84 ? -8.326 -4.847 3.054 1.00 98.50 84 THR A C 1
ATOM 639 O O . THR A 1 84 ? -7.286 -5.414 3.398 1.00 98.50 84 THR A O 1
ATOM 642 N N . LYS A 1 85 ? -9.335 -4.634 3.901 1.00 98.31 85 LYS A N 1
ATOM 643 C CA . LYS A 1 85 ? -9.389 -5.145 5.271 1.00 98.31 85 LYS A CA 1
ATOM 644 C C . LYS A 1 85 ? -10.844 -5.255 5.717 1.00 98.31 85 LYS A C 1
ATOM 646 O O . LYS A 1 85 ? -11.610 -4.316 5.528 1.00 98.31 85 LYS A O 1
ATOM 651 N N . ASP A 1 86 ? -11.205 -6.368 6.348 1.00 98.06 86 ASP A N 1
ATOM 652 C CA . ASP A 1 86 ? -12.560 -6.564 6.868 1.00 98.06 86 ASP A CA 1
ATOM 653 C C . ASP A 1 86 ? -12.953 -5.455 7.852 1.00 98.06 86 ASP A C 1
ATOM 655 O O . ASP A 1 86 ? -12.179 -5.087 8.741 1.00 98.06 86 ASP A O 1
ATOM 659 N N . GLY A 1 87 ? -14.170 -4.934 7.687 1.00 97.62 87 GLY A N 1
ATOM 660 C CA . GLY A 1 87 ? -14.694 -3.817 8.476 1.00 97.62 87 GLY A CA 1
ATOM 661 C C . GLY A 1 87 ? -14.280 -2.427 7.983 1.00 97.62 87 GLY A C 1
ATOM 662 O O . GLY A 1 87 ? -14.649 -1.447 8.627 1.00 97.62 87 GLY A O 1
ATOM 663 N N . PHE A 1 88 ? -13.558 -2.325 6.864 1.00 98.31 88 PHE A N 1
ATOM 664 C CA . PHE A 1 88 ? -13.151 -1.062 6.246 1.00 98.31 88 PHE A CA 1
ATOM 665 C C . PHE A 1 88 ? -13.535 -1.009 4.766 1.00 98.31 88 PHE A C 1
ATOM 667 O O . PHE A 1 88 ? -13.569 -2.037 4.082 1.00 98.31 88 PHE A O 1
ATOM 674 N N . ASP A 1 89 ? -13.767 0.206 4.276 1.00 98.12 89 ASP A N 1
ATOM 675 C CA . ASP A 1 89 ? -13.977 0.478 2.862 1.00 98.12 89 ASP A CA 1
ATOM 676 C C . ASP A 1 89 ? -12.696 0.158 2.079 1.00 98.12 89 ASP A C 1
ATOM 678 O O . ASP A 1 89 ? -11.576 0.368 2.557 1.00 98.12 89 ASP A O 1
ATOM 682 N N . VAL A 1 90 ? -12.853 -0.324 0.846 1.00 97.75 90 VAL A N 1
ATOM 683 C CA . VAL A 1 90 ? -11.721 -0.543 -0.061 1.00 97.75 90 VAL A CA 1
ATOM 684 C C . VAL A 1 90 ? -11.127 0.803 -0.468 1.00 97.75 90 VAL A C 1
ATOM 686 O O . VAL A 1 90 ? -11.854 1.705 -0.885 1.00 97.75 90 VAL A O 1
ATOM 689 N N . LEU A 1 91 ? -9.801 0.919 -0.407 1.00 96.94 91 LEU A N 1
ATOM 690 C CA . LEU A 1 91 ? -9.072 2.078 -0.920 1.00 96.94 91 LEU A CA 1
ATOM 691 C C . LEU A 1 91 ? -8.225 1.658 -2.119 1.00 96.94 91 LEU A C 1
ATOM 693 O O . LEU A 1 91 ? -7.408 0.748 -2.008 1.00 96.94 91 LEU A O 1
ATOM 697 N N . ALA A 1 92 ? -8.399 2.341 -3.245 1.00 96.38 92 ALA A N 1
ATOM 698 C CA . ALA A 1 92 ? -7.550 2.202 -4.420 1.00 96.38 92 ALA A CA 1
ATOM 699 C C . ALA A 1 92 ? -6.813 3.519 -4.673 1.00 96.38 92 ALA A C 1
ATOM 701 O O . ALA A 1 92 ? -7.404 4.592 -4.551 1.00 96.38 92 ALA A O 1
ATOM 702 N N . ILE A 1 93 ? -5.527 3.429 -4.999 1.00 93.38 93 ILE A N 1
ATOM 703 C CA . ILE A 1 93 ? -4.674 4.575 -5.308 1.00 93.38 93 ILE A CA 1
ATOM 704 C C . ILE A 1 93 ? -4.022 4.312 -6.652 1.00 93.38 93 ILE A C 1
ATOM 706 O O . ILE A 1 93 ? -3.319 3.313 -6.803 1.00 93.38 93 ILE A O 1
ATOM 710 N N . ASP A 1 94 ? -4.255 5.217 -7.593 1.00 93.38 94 ASP A N 1
ATOM 711 C CA . ASP A 1 94 ? -3.470 5.337 -8.813 1.00 93.38 94 ASP A CA 1
ATOM 712 C C . ASP A 1 94 ? -2.289 6.268 -8.540 1.00 93.38 94 ASP A C 1
ATOM 714 O O . ASP A 1 94 ? -2.475 7.373 -8.023 1.00 93.38 94 ASP A O 1
ATOM 718 N N . PHE A 1 95 ? -1.068 5.794 -8.786 1.00 88.44 95 PHE A N 1
ATOM 719 C CA . PHE A 1 95 ? 0.117 6.567 -8.437 1.00 88.44 95 PHE A CA 1
ATOM 720 C C . PHE A 1 95 ? 0.313 7.789 -9.327 1.00 88.44 95 PHE A C 1
ATOM 722 O O . PHE A 1 95 ? 0.788 8.801 -8.813 1.00 88.44 95 PHE A O 1
ATOM 729 N N . ASP A 1 96 ? -0.091 7.746 -10.593 1.00 84.50 96 ASP A N 1
ATOM 730 C CA . ASP A 1 96 ? 0.043 8.898 -11.484 1.00 84.50 96 ASP A CA 1
ATOM 731 C C . ASP A 1 96 ? -0.889 10.022 -11.015 1.00 84.50 96 ASP A C 1
ATOM 733 O O . ASP A 1 96 ? -0.444 11.148 -10.774 1.00 84.50 96 ASP A O 1
ATOM 737 N N . GLU A 1 97 ? -2.149 9.688 -10.716 1.00 87.44 97 GLU A N 1
ATOM 738 C CA . GLU A 1 97 ? -3.110 10.641 -10.144 1.00 87.44 97 GLU A CA 1
ATOM 739 C C . GLU A 1 97 ? -2.679 11.147 -8.757 1.00 87.44 97 GLU A C 1
ATOM 741 O O . GLU A 1 97 ? -2.829 12.328 -8.417 1.00 87.44 97 GLU A O 1
ATOM 746 N N . TYR A 1 98 ? -2.152 10.249 -7.918 1.00 84.12 98 TYR A N 1
ATOM 747 C CA . TYR A 1 98 ? -1.735 10.584 -6.561 1.00 84.12 98 TYR A CA 1
ATOM 748 C C . TYR A 1 98 ? -0.582 11.589 -6.561 1.00 84.12 98 TYR A C 1
ATOM 750 O O . TYR A 1 98 ? -0.602 12.541 -5.773 1.00 84.12 98 TYR A O 1
ATOM 758 N N . TRP A 1 99 ? 0.413 11.419 -7.433 1.00 78.50 99 TRP A N 1
ATOM 759 C CA . TRP A 1 99 ? 1.561 12.322 -7.489 1.00 78.50 99 TRP A CA 1
ATOM 760 C C . TRP A 1 99 ? 1.208 13.697 -8.048 1.00 78.50 99 TRP A C 1
ATOM 762 O O . TRP A 1 99 ? 1.643 14.699 -7.470 1.00 78.50 99 TRP A O 1
ATOM 772 N N . GLU A 1 100 ? 0.370 13.761 -9.087 1.00 81.50 100 GLU A N 1
ATOM 773 C CA . GLU A 1 100 ? -0.133 15.028 -9.630 1.00 81.50 100 GLU A CA 1
ATOM 774 C C . GLU A 1 100 ? -0.876 15.839 -8.563 1.00 81.50 100 GLU A C 1
ATOM 776 O O . GLU A 1 100 ? -0.592 17.019 -8.342 1.00 81.50 100 GLU A O 1
ATOM 781 N N . LYS A 1 101 ? -1.788 15.194 -7.830 1.00 80.88 101 LYS A N 1
ATOM 782 C CA . LYS A 1 101 ? -2.607 15.859 -6.810 1.00 80.88 101 LYS A CA 1
ATOM 783 C C . LYS A 1 101 ? -1.793 16.399 -5.634 1.00 80.88 101 LYS A C 1
ATOM 785 O O . LYS A 1 101 ? -2.187 17.391 -5.019 1.00 80.88 101 LYS A O 1
ATOM 790 N N . ASN A 1 102 ? -0.686 15.742 -5.295 1.00 72.19 102 ASN A N 1
ATOM 791 C CA . ASN A 1 102 ? 0.134 16.089 -4.137 1.00 72.19 102 ASN A CA 1
ATOM 792 C C . ASN A 1 102 ? 1.358 16.959 -4.487 1.00 72.19 102 ASN A C 1
ATOM 794 O O . ASN A 1 102 ? 2.191 17.183 -3.610 1.00 72.19 102 ASN A O 1
ATOM 798 N N . ASN A 1 103 ? 1.468 17.480 -5.723 1.00 67.69 103 ASN A N 1
ATOM 799 C CA . ASN A 1 103 ? 2.612 18.281 -6.197 1.00 67.69 103 ASN A CA 1
ATOM 800 C C . ASN A 1 103 ? 3.966 17.622 -5.879 1.00 67.69 103 ASN A C 1
ATOM 802 O O . ASN A 1 103 ? 4.904 18.261 -5.391 1.00 67.69 103 ASN A O 1
ATOM 806 N N . TYR A 1 104 ? 4.048 16.314 -6.101 1.00 61.09 104 TYR A N 1
ATOM 807 C CA . TYR A 1 104 ? 5.189 15.529 -5.663 1.00 61.09 104 TYR A CA 1
ATOM 808 C C . TYR A 1 104 ? 6.404 15.744 -6.573 1.00 61.09 104 TYR A C 1
ATOM 810 O O . TYR A 1 104 ? 6.426 15.290 -7.715 1.00 61.09 104 TYR A O 1
ATOM 818 N N . ASN A 1 105 ? 7.443 16.415 -6.066 1.00 54.91 105 ASN A N 1
ATOM 819 C CA . ASN A 1 105 ? 8.741 16.500 -6.737 1.00 54.91 105 ASN A CA 1
ATOM 820 C C . ASN A 1 105 ? 9.586 15.276 -6.354 1.00 54.91 105 ASN A C 1
ATOM 822 O O . ASN A 1 105 ? 9.872 15.050 -5.182 1.00 54.91 105 ASN A O 1
ATOM 826 N N . SER A 1 106 ? 10.003 14.505 -7.357 1.00 51.81 106 SER A N 1
ATOM 827 C CA . SER A 1 106 ? 10.565 13.143 -7.302 1.00 51.81 106 SER A CA 1
ATOM 828 C C . SER A 1 106 ? 11.882 12.928 -6.522 1.00 51.81 106 SER A C 1
ATOM 830 O O . SER A 1 106 ? 12.521 11.890 -6.685 1.00 51.81 106 SER A O 1
ATOM 832 N N . VAL A 1 107 ? 12.318 13.869 -5.677 1.00 46.00 107 VAL A N 1
ATOM 833 C CA . VAL A 1 107 ? 13.669 13.874 -5.082 1.00 46.00 107 VAL A CA 1
ATOM 834 C C . VAL A 1 107 ? 13.742 13.190 -3.706 1.00 46.00 107 VAL A C 1
ATOM 836 O O . VAL A 1 107 ? 14.815 12.725 -3.329 1.00 46.00 107 VAL A O 1
ATOM 839 N N . SER A 1 108 ? 12.632 13.006 -2.982 1.00 47.53 108 SER A N 1
ATOM 840 C CA . SER A 1 108 ? 12.597 12.090 -1.830 1.00 47.53 108 SER A CA 1
ATOM 841 C C . SER A 1 108 ? 11.268 11.353 -1.757 1.00 47.53 108 SER A C 1
ATOM 843 O O . SER A 1 108 ? 10.219 11.965 -1.581 1.00 47.53 108 SER A O 1
ATOM 845 N N . LYS A 1 109 ? 11.322 10.021 -1.900 1.00 56.47 109 LYS A N 1
ATOM 846 C CA . LYS A 1 109 ? 10.167 9.151 -1.685 1.00 56.47 109 LYS A CA 1
ATOM 847 C C . LYS A 1 109 ? 9.845 9.064 -0.187 1.00 56.47 109 LYS A C 1
ATOM 849 O O . LYS A 1 109 ? 10.225 8.090 0.458 1.00 56.47 109 LYS A O 1
ATOM 854 N N . ASP A 1 110 ? 9.218 10.092 0.381 1.00 67.62 110 ASP A N 1
ATOM 855 C CA . ASP A 1 110 ? 8.642 10.003 1.726 1.00 67.62 110 ASP A CA 1
ATOM 856 C C . ASP A 1 110 ? 7.649 8.833 1.772 1.00 67.62 110 ASP A C 1
ATOM 858 O O . ASP A 1 110 ? 6.929 8.569 0.805 1.00 67.62 110 ASP A O 1
ATOM 862 N N . SER A 1 111 ? 7.635 8.104 2.888 1.00 83.62 111 SER A N 1
ATOM 863 C CA . SER A 1 111 ? 6.757 6.945 3.062 1.00 83.62 111 SER A CA 1
ATOM 864 C C . SER A 1 111 ? 5.285 7.365 2.936 1.00 83.62 111 SER A C 1
ATOM 866 O O . SER A 1 111 ? 4.877 8.374 3.513 1.00 83.62 111 SER A O 1
ATOM 868 N N . LEU A 1 112 ? 4.480 6.601 2.190 1.00 89.69 112 LEU A N 1
ATOM 869 C CA . LEU A 1 112 ? 3.051 6.877 2.014 1.00 89.69 112 LEU A CA 1
ATOM 870 C C . LEU A 1 112 ? 2.330 6.819 3.364 1.00 89.69 112 LEU A C 1
ATOM 872 O O . LEU A 1 112 ? 2.517 5.874 4.126 1.00 89.69 112 LEU A O 1
ATOM 876 N N . ILE A 1 113 ? 1.453 7.784 3.634 1.00 92.06 113 ILE A N 1
ATOM 877 C CA . ILE A 1 113 ? 0.592 7.783 4.822 1.00 92.06 113 ILE A CA 1
ATOM 878 C C . ILE A 1 113 ? -0.855 7.662 4.359 1.00 92.06 113 ILE A C 1
ATOM 880 O O . ILE A 1 113 ? -1.418 8.602 3.800 1.00 92.06 113 ILE A O 1
ATOM 884 N N . LEU A 1 114 ? -1.447 6.487 4.566 1.00 94.31 114 LEU A N 1
ATOM 885 C CA . LEU A 1 114 ? -2.768 6.138 4.049 1.00 94.31 114 LEU A CA 1
ATOM 886 C C . LEU A 1 114 ? -3.770 5.931 5.184 1.00 94.31 114 LEU A C 1
ATOM 888 O O . LEU A 1 114 ? -3.427 5.448 6.264 1.00 94.31 114 LEU A O 1
ATOM 892 N N . HIS A 1 115 ? -5.033 6.264 4.924 1.00 96.62 115 HIS A N 1
ATOM 893 C CA . HIS A 1 115 ? -6.115 6.125 5.894 1.00 96.62 115 HIS A CA 1
ATOM 894 C C . HIS A 1 115 ? -7.259 5.290 5.319 1.00 96.62 115 HIS A C 1
ATOM 896 O O . HIS A 1 115 ? -7.829 5.655 4.293 1.00 96.62 115 HIS A O 1
ATOM 902 N N . LEU A 1 116 ? -7.622 4.202 6.001 1.00 97.94 116 LEU A N 1
ATOM 903 C CA . LEU A 1 116 ? -8.815 3.413 5.691 1.00 97.94 116 LEU A CA 1
ATOM 904 C C . LEU A 1 116 ? -9.999 3.889 6.530 1.00 97.94 116 LEU A C 1
ATOM 906 O O . LEU A 1 116 ? -9.859 4.149 7.727 1.00 97.94 116 LEU A O 1
ATOM 910 N N . THR A 1 117 ? -11.170 3.974 5.907 1.00 97.88 117 THR A N 1
ATOM 911 C CA . THR A 1 117 ? -12.410 4.378 6.576 1.00 97.88 117 THR A CA 1
ATOM 912 C C . THR A 1 117 ? -13.186 3.142 7.019 1.00 97.88 117 THR A C 1
ATOM 914 O O . THR A 1 117 ? -13.395 2.257 6.195 1.00 97.88 117 THR A O 1
ATOM 917 N N . PRO A 1 118 ? -13.586 3.031 8.299 1.00 96.44 118 PRO A N 1
ATOM 918 C CA . PRO A 1 118 ? -14.442 1.937 8.744 1.00 96.44 118 PRO A CA 1
ATOM 919 C C . PRO A 1 118 ? -15.785 1.930 8.005 1.00 96.44 118 PRO A C 1
ATOM 921 O O . PRO A 1 118 ? -16.357 2.996 7.765 1.00 96.44 118 PRO A O 1
ATOM 924 N N . ASN A 1 119 ? -16.311 0.738 7.724 1.00 95.75 119 ASN A N 1
ATOM 925 C CA . ASN A 1 119 ? -17.651 0.572 7.163 1.00 95.75 119 ASN A CA 1
ATOM 926 C C . ASN A 1 119 ? -18.701 1.223 8.082 1.00 95.75 119 ASN A C 1
ATOM 928 O O . ASN A 1 119 ? -18.535 1.257 9.306 1.00 95.75 119 ASN A O 1
ATOM 932 N N . LYS A 1 120 ? -19.780 1.737 7.485 1.00 81.44 120 LYS A N 1
ATOM 933 C CA . LYS A 1 120 ? -20.924 2.291 8.227 1.00 81.44 120 LYS A CA 1
ATOM 934 C C . LYS A 1 120 ? -21.715 1.225 8.975 1.00 81.44 120 LYS A C 1
ATOM 936 O O . LYS A 1 120 ? -21.870 0.114 8.423 1.00 81.44 120 LYS A O 1
#

Radius of gyration: 19.24 Å; chains: 1; bounding box: 64×27×48 Å

pLDDT: mean 87.9, std 12.74, range [46.0, 98.75]

Sequence (120 aa):
MKRAIFNIMFFGLLTFLLACEGIVGGDGHIYDSKTKLPLKGVKVVLLLNDNIADSCYSDEQGFFRGSLFVGCVPNCPDAKIVLTKDGFDVLAIDFDEYWEKNNYNSVSKDSLILHLTPNK

Secondary structure (DSSP, 8-state):
-HHHHHHHHHHHHHHHHGGGEEEEE--EEEEETTT--B-TT-EEEEEETTEEEEEEE--TT-EE--EEEEE-SSSPPPEEEEEE-TTB--EEEEHHHHHHHTT--TT--PPEEEEEPBP-

Organism: NCBI:txid2530456

Foldseek 3Di:
DVVVVVVVVVVVVVVVVVVFKDKDDFKAWEAAPPPRQTDWFWKKFKDFLNHTPDIDTAHNRRIDDRMDMDTAVVHGTFIKMWTDDPQWDIDIDGPVVVCVVVVDDPPDRDHDYYHTYGDD